Protein AF-A0A7S4VAM1-F1 (afdb_monomer)

Sequence (133 aa):
LTSRIQHLLDCTEEEDKILAVTFTKKAAMEMQHRLERSLSLQEEEVLGEGEYEEGEITQEEYGTKKSTSLNRVTLGTFHSICAKILRWHGPHLSTLPSLSSSDTIMDGNFVIMDQSDQLKLIKEILTSLGIDL

Mean predicted aligned error: 10.66 Å

Foldseek 3Di:
DLVVVVVVLVVDPDAQPAEAEDADQVVLVVSLVVNQVVVVVVVDVVVPDDDDDDDDDDPPPPPDPDDPSSRRHHTDYPVVVVLVVQLVCQCVVCVDPVNVVDPDRRNSPDDDDDPVRVVVVVCVVCVVVVNDD

Structure (mmCIF, N/CA/C/O backbone):
data_AF-A0A7S4VAM1-F1
#
_entry.id   AF-A0A7S4VAM1-F1
#
loop_
_atom_site.group_PDB
_atom_site.id
_atom_site.type_symbol
_atom_site.label_atom_id
_atom_site.label_alt_id
_atom_site.label_comp_id
_atom_site.label_asym_id
_atom_site.label_entity_id
_atom_site.label_seq_id
_atom_site.pdbx_PDB_ins_code
_atom_site.Cartn_x
_atom_site.Cartn_y
_atom_site.Cartn_z
_atom_site.occupancy
_atom_site.B_iso_or_equiv
_atom_site.auth_seq_id
_atom_site.auth_comp_id
_atom_site.auth_asym_id
_atom_site.auth_atom_id
_atom_site.pdbx_PDB_model_num
ATOM 1 N N . LEU A 1 1 ? 18.166 1.195 -7.229 1.00 82.75 1 LEU A N 1
ATOM 2 C CA . LEU A 1 1 ? 16.903 0.435 -7.398 1.00 82.75 1 LEU A CA 1
ATOM 3 C C . LEU A 1 1 ? 16.102 0.946 -8.593 1.00 82.75 1 LEU A C 1
ATOM 5 O O . LEU A 1 1 ? 15.781 0.141 -9.453 1.00 82.75 1 LEU A O 1
ATOM 9 N N . THR A 1 2 ? 15.852 2.254 -8.702 1.00 91.06 2 THR A N 1
ATOM 10 C CA . THR A 1 2 ? 15.117 2.869 -9.828 1.00 91.06 2 THR A CA 1
ATOM 11 C C . THR A 1 2 ? 15.719 2.555 -11.203 1.00 91.06 2 THR A C 1
ATOM 13 O O . THR A 1 2 ? 14.988 2.122 -12.081 1.00 91.06 2 THR A O 1
ATOM 16 N N . SER A 1 3 ? 17.047 2.601 -11.364 1.00 88.81 3 SER A N 1
ATOM 17 C CA . SER A 1 3 ? 17.714 2.224 -12.628 1.00 88.81 3 SER A CA 1
ATOM 18 C C . SER A 1 3 ? 17.465 0.768 -13.049 1.00 88.81 3 SER A C 1
ATOM 20 O O . SER A 1 3 ? 17.410 0.464 -14.232 1.00 88.81 3 SER A O 1
ATOM 22 N N . ARG A 1 4 ? 17.277 -0.149 -12.087 1.00 91.50 4 ARG A N 1
ATOM 23 C CA . ARG A 1 4 ? 16.926 -1.546 -12.390 1.00 91.50 4 ARG A CA 1
ATOM 24 C C . ARG A 1 4 ? 15.471 -1.669 -12.831 1.00 91.50 4 ARG A C 1
ATOM 26 O O . ARG A 1 4 ? 15.186 -2.470 -13.705 1.00 91.50 4 ARG A O 1
ATOM 33 N N . ILE A 1 5 ? 14.567 -0.908 -12.216 1.00 91.25 5 ILE A N 1
ATOM 34 C CA . ILE A 1 5 ? 13.157 -0.870 -12.622 1.00 91.25 5 ILE A CA 1
ATOM 35 C C . ILE A 1 5 ? 13.051 -0.343 -14.057 1.00 91.25 5 ILE A C 1
ATOM 37 O O . ILE A 1 5 ? 12.369 -0.964 -14.858 1.00 91.25 5 ILE A O 1
ATOM 41 N N . GLN A 1 6 ? 13.787 0.719 -14.393 1.00 88.88 6 GLN A N 1
ATOM 42 C CA . GLN A 1 6 ? 13.877 1.229 -15.763 1.00 88.88 6 GLN A CA 1
ATOM 43 C C . GLN A 1 6 ? 14.399 0.164 -16.733 1.00 88.88 6 GLN A C 1
ATOM 45 O O . GLN A 1 6 ? 13.716 -0.165 -17.689 1.00 88.88 6 GLN A O 1
ATOM 50 N N . HIS A 1 7 ? 15.531 -0.475 -16.424 1.00 89.00 7 HIS A N 1
ATOM 51 C CA . HIS A 1 7 ? 16.060 -1.545 -17.274 1.00 89.00 7 HIS A CA 1
ATOM 52 C C . HIS A 1 7 ? 15.057 -2.692 -17.494 1.00 89.00 7 HIS A C 1
ATOM 54 O O . HIS A 1 7 ? 14.968 -3.243 -18.586 1.00 89.00 7 HIS A O 1
ATOM 60 N N . LEU A 1 8 ? 14.283 -3.055 -16.465 1.00 89.06 8 LEU A N 1
ATOM 61 C CA . LEU A 1 8 ? 13.226 -4.056 -16.599 1.00 89.06 8 LEU A CA 1
ATOM 62 C C . LEU A 1 8 ? 12.080 -3.568 -17.492 1.00 89.06 8 LEU A C 1
ATOM 64 O O . LEU A 1 8 ? 11.576 -4.375 -18.264 1.00 89.06 8 LEU A O 1
ATOM 68 N N . LEU A 1 9 ? 11.691 -2.291 -17.411 1.00 86.44 9 LEU A N 1
ATOM 69 C CA . LEU A 1 9 ? 10.681 -1.684 -18.287 1.00 86.44 9 LEU A CA 1
ATOM 70 C C . LEU A 1 9 ? 11.108 -1.664 -19.756 1.00 86.44 9 LEU A C 1
ATOM 72 O O . LEU A 1 9 ? 10.246 -1.843 -20.612 1.00 86.44 9 LEU A O 1
ATOM 76 N N . ASP A 1 10 ? 12.404 -1.501 -20.024 1.00 85.44 10 ASP A N 1
ATOM 77 C CA . ASP A 1 10 ? 12.975 -1.555 -21.376 1.00 85.44 10 ASP A CA 1
ATOM 78 C C . ASP A 1 10 ? 13.011 -2.993 -21.928 1.00 85.44 10 ASP A C 1
ATOM 80 O O . ASP A 1 10 ? 12.943 -3.213 -23.133 1.00 85.44 10 ASP A O 1
ATOM 84 N N . CYS A 1 11 ? 13.132 -3.990 -21.045 1.00 85.00 11 CYS A N 1
ATOM 85 C CA . CYS A 1 11 ? 13.257 -5.404 -21.419 1.00 85.00 11 CYS A CA 1
ATOM 86 C C . CYS A 1 11 ? 11.917 -6.146 -21.532 1.00 85.00 11 CYS A C 1
ATOM 88 O O . CYS A 1 11 ? 11.888 -7.291 -21.981 1.00 85.00 11 CYS A O 1
ATOM 90 N N . THR A 1 12 ? 10.819 -5.549 -21.074 1.00 80.62 12 THR A N 1
ATOM 91 C CA . THR A 1 12 ? 9.479 -6.144 -21.108 1.00 80.62 12 THR A CA 1
ATOM 92 C C . THR A 1 12 ? 8.539 -5.196 -21.824 1.00 80.62 12 THR A C 1
ATOM 94 O O . THR A 1 12 ? 8.625 -3.994 -21.619 1.00 80.62 12 THR A O 1
ATOM 97 N N . GLU A 1 13 ? 7.594 -5.710 -22.602 1.00 74.44 13 GLU A N 1
ATOM 98 C CA . GLU A 1 13 ? 6.483 -4.910 -23.147 1.00 74.44 13 GLU A CA 1
ATOM 99 C C . GLU A 1 13 ? 5.210 -5.069 -22.306 1.00 74.44 13 GLU A C 1
ATOM 101 O O . GLU A 1 13 ? 4.311 -4.237 -22.351 1.00 74.44 13 GLU A O 1
ATOM 106 N N . GLU A 1 14 ? 5.159 -6.099 -21.459 1.00 74.88 14 GLU A N 1
ATOM 107 C CA . GLU A 1 14 ? 3.988 -6.385 -20.637 1.00 74.88 14 GLU A CA 1
ATOM 108 C C . GLU A 1 14 ? 3.780 -5.324 -19.549 1.00 74.88 14 GLU A C 1
ATOM 110 O O . GLU A 1 14 ? 4.731 -4.881 -18.892 1.00 74.88 14 GLU A O 1
ATOM 115 N N . GLU A 1 15 ? 2.528 -4.909 -19.376 1.00 68.62 15 GLU A N 1
ATOM 116 C CA . GLU A 1 15 ? 2.090 -3.997 -18.321 1.00 68.62 15 GLU A CA 1
ATOM 117 C C . GLU A 1 15 ? 1.974 -4.744 -16.973 1.00 68.62 15 GLU A C 1
ATOM 119 O O . GLU A 1 15 ? 1.851 -5.968 -16.928 1.00 68.62 15 GLU A O 1
ATOM 124 N N . ASP A 1 16 ? 2.062 -4.020 -15.853 1.00 67.81 16 ASP A N 1
ATOM 125 C CA . ASP A 1 16 ? 1.785 -4.507 -14.487 1.00 67.81 16 ASP A CA 1
ATOM 126 C C . ASP A 1 16 ? 2.647 -5.655 -13.913 1.00 67.81 16 ASP A C 1
ATOM 128 O O . ASP A 1 16 ? 2.386 -6.134 -12.806 1.00 67.81 16 ASP A O 1
ATOM 132 N N . LYS A 1 17 ? 3.735 -6.072 -14.571 1.00 80.12 17 LYS A N 1
ATOM 133 C CA . LYS A 1 17 ? 4.632 -7.128 -14.045 1.00 80.12 17 LYS A CA 1
ATOM 134 C C . LYS A 1 17 ? 5.613 -6.677 -12.962 1.00 80.12 17 LYS A C 1
ATOM 136 O O . LYS A 1 17 ? 6.295 -7.515 -12.366 1.00 80.12 17 LYS A O 1
ATOM 141 N N . ILE A 1 18 ? 5.711 -5.376 -12.694 1.00 90.12 18 ILE A N 1
ATOM 142 C CA . ILE A 1 18 ? 6.671 -4.832 -11.729 1.00 90.12 18 ILE A CA 1
ATOM 143 C C . ILE A 1 18 ? 5.926 -4.294 -10.508 1.00 90.12 18 ILE A C 1
ATOM 145 O O . ILE A 1 18 ? 5.288 -3.243 -10.559 1.00 90.12 18 ILE A O 1
ATOM 149 N N . LEU A 1 19 ? 6.068 -5.003 -9.385 1.00 92.25 19 LEU A N 1
ATOM 150 C CA . LEU A 1 19 ? 5.641 -4.546 -8.066 1.00 92.25 19 LEU A CA 1
ATOM 151 C C . LEU A 1 19 ? 6.855 -4.063 -7.268 1.00 92.25 19 LEU A C 1
ATOM 153 O O . LEU A 1 19 ? 7.732 -4.846 -6.903 1.00 92.25 19 LEU A O 1
ATOM 157 N N . ALA A 1 20 ? 6.884 -2.772 -6.960 1.00 93.19 20 ALA A N 1
ATOM 158 C CA . ALA A 1 20 ? 7.891 -2.154 -6.112 1.00 93.19 20 ALA A CA 1
ATOM 159 C C . ALA A 1 20 ? 7.261 -1.732 -4.776 1.00 93.19 20 ALA A C 1
ATOM 161 O O . ALA A 1 20 ? 6.337 -0.919 -4.724 1.00 93.19 20 ALA A O 1
ATOM 162 N N . VAL A 1 21 ? 7.770 -2.289 -3.674 1.00 95.06 21 VAL A N 1
ATOM 163 C CA . VAL A 1 21 ? 7.235 -2.058 -2.325 1.00 95.06 21 VAL A CA 1
ATOM 164 C C . VAL A 1 21 ? 8.258 -1.327 -1.469 1.00 95.06 21 VAL A C 1
ATOM 166 O O . VAL A 1 21 ? 9.432 -1.690 -1.436 1.00 95.06 21 VAL A O 1
ATOM 169 N N . THR A 1 22 ? 7.801 -0.311 -0.742 1.00 95.56 22 THR A N 1
ATOM 170 C CA . THR A 1 22 ? 8.615 0.447 0.214 1.00 95.56 22 THR A CA 1
ATOM 171 C C . THR A 1 22 ? 7.977 0.471 1.606 1.00 95.56 22 THR A C 1
ATOM 173 O O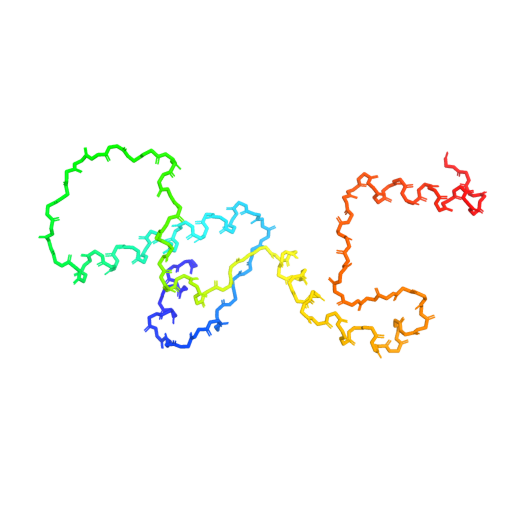 . THR A 1 22 ? 6.792 0.178 1.786 1.00 95.56 22 THR A O 1
ATOM 176 N N . PHE A 1 23 ? 8.763 0.836 2.620 1.00 94.81 23 PHE A N 1
ATOM 177 C CA . PHE A 1 23 ? 8.276 0.941 4.000 1.00 94.81 23 PHE A CA 1
ATOM 178 C C . PHE A 1 23 ? 7.642 2.297 4.329 1.00 94.81 23 PHE A C 1
ATOM 180 O O . PHE A 1 23 ? 6.879 2.395 5.285 1.00 94.81 23 PHE A O 1
ATOM 187 N N . THR A 1 24 ? 7.930 3.353 3.560 1.00 94.00 24 THR A N 1
ATOM 188 C CA . THR A 1 24 ? 7.455 4.711 3.865 1.00 94.00 24 THR A CA 1
ATOM 189 C C . THR A 1 24 ? 6.885 5.394 2.632 1.00 94.00 24 THR A C 1
ATOM 191 O O . THR A 1 24 ? 7.371 5.205 1.518 1.00 94.00 24 THR A O 1
ATOM 194 N N . LYS A 1 25 ? 5.882 6.258 2.837 1.00 92.06 25 LYS A N 1
ATOM 195 C CA . LYS A 1 25 ? 5.315 7.079 1.756 1.00 92.06 25 LYS A CA 1
ATOM 196 C C . LYS A 1 25 ? 6.383 7.958 1.101 1.00 92.06 25 LYS A C 1
ATOM 198 O O . LYS A 1 25 ? 6.394 8.090 -0.113 1.00 92.06 25 LYS A O 1
ATOM 203 N N . LYS A 1 26 ? 7.314 8.511 1.889 1.00 93.62 26 LYS A N 1
ATOM 204 C CA . LYS A 1 26 ? 8.405 9.355 1.380 1.00 93.62 26 LYS A CA 1
ATOM 205 C C . LYS A 1 26 ? 9.329 8.593 0.427 1.00 93.62 26 LYS A C 1
ATOM 207 O O . LYS A 1 26 ? 9.669 9.130 -0.617 1.00 93.62 26 LYS A O 1
ATOM 212 N N . ALA A 1 27 ? 9.694 7.354 0.762 1.00 93.12 27 ALA A N 1
ATOM 213 C CA . ALA A 1 27 ? 10.507 6.518 -0.118 1.00 93.12 27 ALA A CA 1
ATOM 214 C C . ALA A 1 27 ? 9.752 6.135 -1.399 1.00 93.12 27 ALA A C 1
ATOM 216 O O . ALA A 1 27 ? 10.330 6.189 -2.476 1.00 93.12 27 ALA A O 1
ATOM 217 N N . ALA A 1 28 ? 8.457 5.809 -1.301 1.00 92.31 28 ALA A N 1
ATOM 218 C CA . ALA A 1 28 ? 7.631 5.572 -2.486 1.00 92.31 28 ALA A CA 1
ATOM 219 C C . ALA A 1 28 ? 7.590 6.805 -3.408 1.00 92.31 28 ALA A C 1
ATOM 221 O O . ALA A 1 28 ? 7.821 6.667 -4.603 1.00 92.31 28 ALA A O 1
ATOM 222 N N . MET A 1 29 ? 7.356 8.000 -2.853 1.00 89.75 29 MET A N 1
ATOM 223 C CA . MET A 1 29 ? 7.304 9.250 -3.624 1.00 89.75 29 MET A CA 1
ATOM 224 C C . MET A 1 29 ? 8.656 9.609 -4.254 1.00 89.75 29 MET A C 1
ATOM 226 O O . MET A 1 29 ? 8.704 9.968 -5.424 1.00 89.75 29 MET A O 1
ATOM 230 N N . GLU A 1 30 ? 9.763 9.481 -3.514 1.00 94.25 30 GLU A N 1
ATOM 231 C CA . GLU A 1 30 ? 11.111 9.728 -4.051 1.00 94.25 30 GLU A CA 1
ATOM 232 C C . GLU A 1 30 ? 11.460 8.753 -5.180 1.00 94.25 30 GLU A C 1
ATOM 234 O O . GLU A 1 30 ? 11.957 9.175 -6.227 1.00 94.25 30 GLU A O 1
ATOM 239 N N . MET A 1 31 ? 11.147 7.466 -5.011 1.00 93.44 31 MET A N 1
ATOM 240 C CA . MET A 1 31 ? 11.377 6.463 -6.046 1.00 93.44 31 MET A CA 1
ATOM 241 C C . MET A 1 31 ? 10.516 6.710 -7.281 1.00 93.44 31 MET A C 1
ATOM 243 O O . MET A 1 31 ? 11.016 6.527 -8.390 1.00 93.44 31 MET A O 1
ATOM 247 N N . GLN A 1 32 ? 9.260 7.128 -7.095 1.00 90.94 32 GLN A N 1
ATOM 248 C CA . GLN A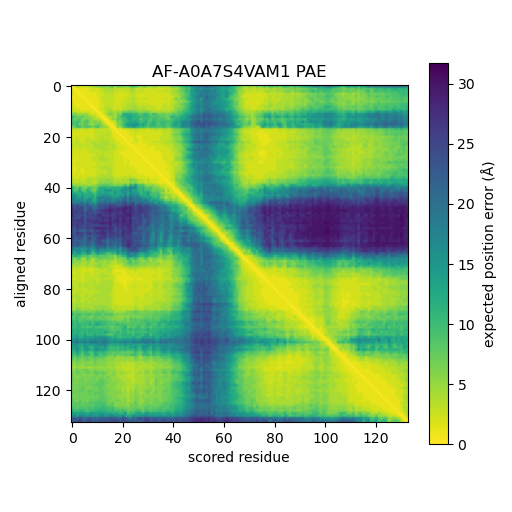 1 32 ? 8.372 7.501 -8.190 1.00 90.94 32 GLN A CA 1
ATOM 249 C C . GLN A 1 32 ? 8.995 8.650 -8.971 1.00 90.94 32 GLN A C 1
ATOM 251 O O . GLN A 1 32 ? 9.326 8.456 -10.132 1.00 90.94 32 GLN A O 1
ATOM 256 N N . HIS A 1 33 ? 9.270 9.776 -8.308 1.00 90.19 33 HIS A N 1
ATOM 257 C CA . HIS A 1 33 ? 9.840 10.976 -8.924 1.00 90.19 33 HIS A CA 1
ATOM 258 C C . HIS A 1 33 ? 11.124 10.682 -9.715 1.00 90.19 33 HIS A C 1
ATOM 260 O O . HIS A 1 33 ? 11.320 11.177 -10.824 1.00 90.19 33 HIS A O 1
ATOM 266 N N . ARG A 1 34 ? 11.994 9.817 -9.180 1.00 91.44 34 ARG A N 1
ATOM 267 C CA . ARG A 1 34 ? 13.217 9.388 -9.874 1.00 91.44 34 ARG A CA 1
ATOM 268 C C . ARG A 1 34 ? 12.955 8.544 -11.114 1.00 91.44 34 ARG A C 1
ATOM 270 O O . ARG A 1 34 ? 13.753 8.621 -12.040 1.00 91.44 34 ARG A O 1
ATOM 277 N N . LEU A 1 35 ? 11.906 7.725 -11.127 1.00 90.06 35 LEU A N 1
ATOM 278 C CA . LEU A 1 35 ? 11.497 6.986 -12.321 1.00 90.06 35 LEU A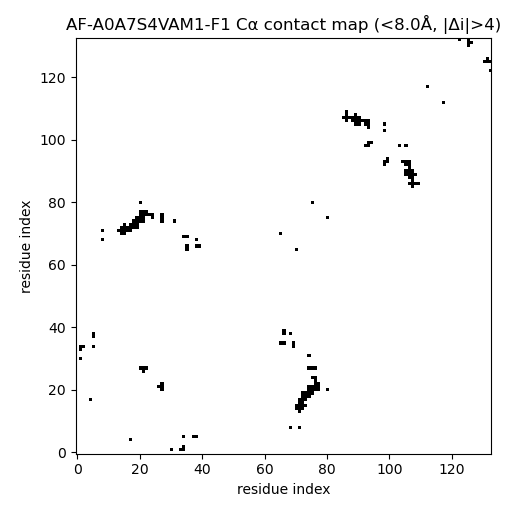 CA 1
ATOM 279 C C . LEU A 1 35 ? 10.878 7.921 -13.357 1.00 90.06 35 LEU A C 1
ATOM 281 O O . LEU A 1 35 ? 11.238 7.812 -14.522 1.00 90.06 35 LEU A O 1
ATOM 285 N N . GLU A 1 36 ? 10.024 8.864 -12.944 1.00 88.00 36 GLU A N 1
ATOM 286 C CA . GLU A 1 36 ? 9.393 9.806 -13.883 1.00 88.00 36 GLU A CA 1
ATOM 287 C C . GLU A 1 36 ? 10.449 10.644 -14.598 1.00 88.00 36 GLU A C 1
ATOM 289 O O . GLU A 1 36 ? 10.460 10.685 -15.823 1.00 88.00 36 GLU A O 1
ATOM 294 N N . ARG A 1 37 ? 11.413 11.195 -13.847 1.00 86.31 37 ARG A N 1
ATOM 295 C CA . ARG A 1 37 ? 12.527 11.959 -14.420 1.00 86.31 37 ARG A CA 1
ATOM 296 C C . ARG A 1 37 ? 13.399 11.132 -15.368 1.00 86.31 37 ARG A C 1
ATOM 298 O O . ARG A 1 37 ? 13.908 11.662 -16.343 1.00 86.31 37 ARG A O 1
ATOM 305 N N . SER A 1 38 ? 13.638 9.857 -15.064 1.00 85.94 38 SER A N 1
ATOM 306 C CA . SER A 1 38 ? 14.501 9.016 -15.906 1.00 85.94 38 SER A CA 1
ATOM 307 C C . SER A 1 38 ? 13.826 8.630 -17.224 1.00 85.94 38 SER A C 1
ATOM 309 O O . SER A 1 38 ? 14.500 8.485 -18.238 1.00 85.94 38 SER A O 1
ATOM 311 N N . LEU A 1 39 ? 12.500 8.472 -17.204 1.00 82.06 39 LEU A N 1
ATOM 312 C CA . LEU A 1 39 ? 11.693 8.122 -18.373 1.00 82.06 39 LEU A CA 1
ATOM 313 C C . LEU A 1 39 ? 11.378 9.349 -19.240 1.00 82.06 39 LEU A C 1
ATOM 315 O O . LEU A 1 39 ? 11.374 9.235 -20.460 1.00 82.06 39 LEU A O 1
ATOM 319 N N . SER A 1 40 ? 11.187 10.531 -18.643 1.00 78.25 40 SER A N 1
ATOM 320 C CA . SER A 1 40 ? 10.968 11.771 -19.403 1.00 78.25 40 SER A CA 1
ATOM 321 C C . SER A 1 40 ? 12.181 12.156 -20.256 1.00 78.25 40 SER A C 1
ATOM 323 O O . SER A 1 40 ? 12.017 12.594 -21.387 1.00 78.25 40 SER A O 1
ATOM 325 N N . LEU A 1 41 ? 13.400 11.914 -19.756 1.00 71.50 41 LEU A N 1
ATOM 326 C CA . LEU A 1 41 ? 14.638 12.148 -20.513 1.00 71.50 41 LEU A CA 1
ATOM 327 C C . LEU A 1 41 ? 14.759 11.241 -21.752 1.00 71.50 41 LEU A C 1
ATOM 329 O O . LEU A 1 41 ? 15.371 11.635 -22.737 1.00 71.50 41 LEU A O 1
ATOM 333 N N . GLN A 1 42 ? 14.163 10.043 -21.726 1.00 61.84 42 GLN A N 1
ATOM 334 C CA . GLN A 1 42 ? 14.127 9.154 -22.894 1.00 61.84 42 GLN A CA 1
ATOM 335 C C . GLN A 1 42 ? 13.094 9.613 -23.934 1.00 61.84 42 GLN A C 1
ATOM 337 O O . GLN A 1 42 ? 13.314 9.437 -25.128 1.00 61.84 42 GLN A O 1
ATOM 342 N N . GLU A 1 43 ? 11.977 10.211 -23.505 1.00 61.19 43 GLU A N 1
ATOM 343 C CA . GLU A 1 43 ? 10.984 10.792 -24.422 1.00 61.19 43 GLU A CA 1
ATOM 344 C C . GLU A 1 43 ? 11.547 12.033 -25.150 1.00 61.19 43 GLU A C 1
ATOM 346 O O . GLU A 1 43 ? 11.261 12.222 -26.333 1.00 61.19 43 GLU A O 1
ATOM 351 N N . GLU A 1 44 ? 12.407 12.820 -24.489 1.00 57.81 44 GLU A N 1
ATOM 352 C CA . GLU A 1 44 ? 13.120 13.969 -25.079 1.00 57.81 44 GLU A CA 1
ATOM 353 C C . GLU A 1 44 ? 14.192 13.566 -26.111 1.00 57.81 44 GLU A C 1
ATOM 355 O O . GLU A 1 44 ? 14.347 14.255 -27.113 1.00 57.81 44 GLU A O 1
ATOM 360 N N . GLU A 1 45 ? 14.891 12.434 -25.949 1.00 55.84 45 GLU A N 1
ATOM 361 C CA . GLU A 1 45 ? 15.841 11.937 -26.969 1.00 55.84 45 GLU A CA 1
ATOM 362 C C . GLU A 1 45 ? 15.145 11.419 -28.247 1.00 55.84 45 GLU A C 1
ATOM 364 O O . GLU A 1 45 ? 15.749 11.392 -29.321 1.00 55.84 45 GLU A O 1
ATOM 369 N N . VAL A 1 46 ? 13.873 11.011 -28.157 1.00 54.88 46 VAL A N 1
ATOM 370 C CA . VAL A 1 46 ? 13.088 10.471 -29.288 1.00 54.88 46 VAL A CA 1
ATOM 371 C C . VAL A 1 46 ? 12.372 11.580 -30.077 1.00 54.88 46 VAL A C 1
ATOM 373 O O . VAL A 1 46 ? 12.133 11.433 -31.278 1.00 54.88 46 VAL A O 1
ATOM 376 N N . LEU A 1 47 ? 12.067 12.713 -29.439 1.00 50.22 47 LEU A N 1
ATOM 377 C CA . LEU A 1 47 ? 11.557 13.933 -30.071 1.00 50.22 47 LEU A CA 1
ATOM 378 C C . LEU A 1 47 ? 12.726 14.902 -30.284 1.00 50.22 47 LEU A C 1
ATOM 380 O O . LEU A 1 47 ? 13.009 15.731 -29.43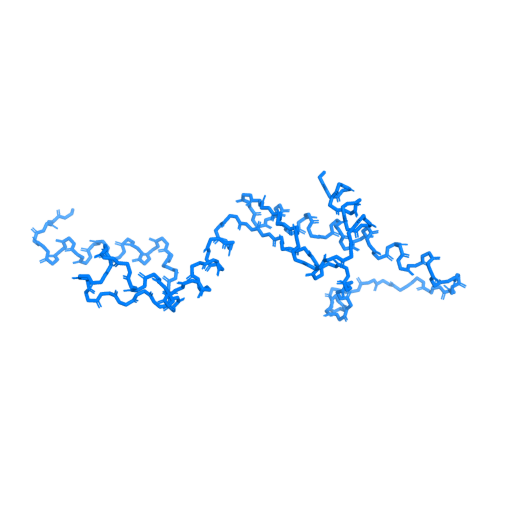0 1.00 50.22 47 LEU A O 1
ATOM 384 N N . GLY A 1 48 ? 13.419 14.762 -31.419 1.00 43.72 48 GLY A N 1
ATOM 385 C CA . GLY A 1 48 ? 14.617 15.543 -31.750 1.00 43.72 48 GLY A CA 1
ATOM 386 C C . GLY A 1 48 ? 14.514 17.047 -31.457 1.00 43.72 48 GLY A C 1
ATOM 387 O O . GLY A 1 48 ? 13.447 17.638 -31.605 1.00 43.72 48 GLY A O 1
ATOM 388 N N . GLU A 1 49 ? 15.660 17.614 -31.062 1.00 39.66 49 GLU A N 1
ATOM 389 C CA . GLU A 1 49 ? 15.947 19.008 -30.682 1.00 39.66 49 GLU A CA 1
ATOM 390 C C . GLU A 1 49 ? 14.894 20.038 -31.145 1.00 39.66 49 GLU A C 1
ATOM 392 O O . GLU A 1 49 ? 15.000 20.640 -32.212 1.00 39.66 49 GLU A O 1
ATOM 397 N N . GLY A 1 50 ? 13.866 20.250 -30.321 1.00 40.88 50 GLY A N 1
ATOM 398 C CA . GLY A 1 50 ? 13.020 21.438 -30.372 1.00 40.88 50 GLY A CA 1
ATOM 399 C C . GLY A 1 50 ? 13.500 22.426 -29.316 1.00 40.88 50 GLY A C 1
ATOM 400 O O . GLY A 1 50 ? 13.713 22.036 -28.173 1.00 40.88 50 GLY A O 1
ATOM 401 N N . GLU A 1 51 ? 13.709 23.685 -29.694 1.00 34.25 51 GLU A N 1
ATOM 402 C CA . GLU A 1 51 ? 14.133 24.753 -28.783 1.00 34.25 51 GLU A CA 1
ATOM 403 C C . GLU A 1 51 ? 13.123 24.931 -27.632 1.00 34.25 51 GLU A C 1
ATOM 405 O O . GLU A 1 51 ? 11.937 25.165 -27.868 1.00 34.25 51 GLU A O 1
ATOM 410 N N . TYR A 1 52 ? 13.597 24.842 -26.386 1.00 39.41 52 TYR A N 1
ATOM 411 C CA . TYR A 1 52 ? 12.816 25.161 -25.189 1.00 39.41 52 TYR A CA 1
ATOM 412 C C . TYR A 1 52 ? 13.297 26.500 -24.622 1.00 39.41 52 TYR A C 1
ATOM 414 O O . TYR A 1 52 ? 14.481 26.664 -24.327 1.00 39.41 52 TYR A O 1
ATOM 422 N N . GLU A 1 53 ? 12.382 27.454 -24.453 1.00 34.94 53 GLU A N 1
ATOM 423 C CA . GLU A 1 53 ? 12.641 28.670 -23.680 1.00 34.94 53 GLU A CA 1
ATOM 424 C C . GLU A 1 53 ? 12.665 28.333 -22.176 1.00 34.94 53 GLU A C 1
ATOM 426 O O . GLU A 1 53 ? 11.800 27.606 -21.683 1.00 34.94 53 GLU A O 1
ATOM 431 N N . GLU A 1 54 ? 13.657 28.853 -21.441 1.00 34.34 54 GLU A N 1
ATOM 432 C CA . GLU A 1 54 ? 13.782 28.710 -19.981 1.00 34.34 54 GLU A CA 1
ATOM 433 C C . GLU A 1 54 ? 12.616 29.413 -19.257 1.00 34.34 54 GLU A C 1
ATOM 435 O O . GLU A 1 54 ? 12.705 30.574 -18.858 1.00 34.34 54 GLU A O 1
ATOM 440 N N . GLY A 1 55 ? 11.502 28.703 -19.087 1.00 37.12 55 GLY A N 1
ATOM 441 C CA . GLY A 1 55 ? 10.397 29.086 -18.212 1.00 37.12 55 GLY A CA 1
ATOM 442 C C . GLY A 1 55 ? 10.516 28.413 -16.845 1.00 37.12 55 GLY A C 1
ATOM 443 O O . GLY A 1 55 ? 10.667 27.196 -16.747 1.00 37.12 55 GLY A O 1
ATOM 444 N N . GLU A 1 56 ? 10.444 29.200 -15.774 1.00 32.97 56 GLU A N 1
ATOM 445 C CA . GLU A 1 56 ? 10.451 28.719 -14.391 1.00 32.97 56 GLU A CA 1
ATOM 446 C C . GLU A 1 56 ? 9.206 27.852 -14.113 1.00 32.97 56 GLU A C 1
ATOM 448 O O . GLU A 1 56 ? 8.065 28.308 -14.208 1.00 32.97 56 GLU A O 1
ATOM 453 N N . ILE A 1 57 ? 9.426 26.573 -13.794 1.00 43.34 57 ILE A N 1
ATOM 454 C CA . ILE A 1 57 ? 8.360 25.582 -13.606 1.00 43.34 57 ILE A CA 1
ATOM 455 C C . ILE A 1 57 ? 7.643 25.852 -12.276 1.00 43.34 57 ILE A C 1
ATOM 457 O O . ILE A 1 57 ? 8.215 25.667 -11.199 1.00 43.34 57 ILE A O 1
ATOM 461 N N . THR A 1 58 ? 6.372 26.251 -12.336 1.00 36.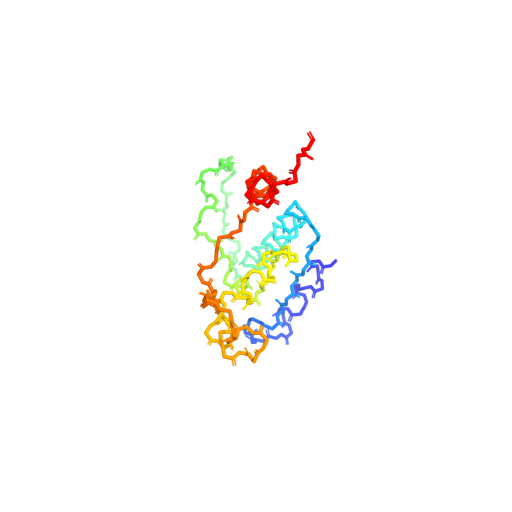44 58 THR A N 1
ATOM 462 C CA . THR A 1 58 ? 5.522 26.416 -11.147 1.00 36.44 58 THR A CA 1
ATOM 463 C C . THR A 1 58 ? 4.814 25.104 -10.779 1.00 36.44 58 THR A C 1
ATOM 465 O O . THR A 1 58 ? 4.542 24.253 -11.625 1.00 36.44 58 THR A O 1
ATOM 468 N N . GLN A 1 59 ? 4.527 24.911 -9.486 1.00 49.28 59 GLN A N 1
ATOM 469 C CA . GLN A 1 59 ? 3.998 23.659 -8.912 1.00 49.28 59 GLN A CA 1
ATOM 470 C C . GLN A 1 59 ? 2.620 23.214 -9.445 1.00 49.28 59 GLN A C 1
ATOM 472 O O . GLN A 1 59 ? 2.213 22.085 -9.174 1.00 49.28 59 GLN A O 1
ATOM 477 N N . GLU A 1 60 ? 1.897 24.056 -10.185 1.00 39.25 60 GLU A N 1
ATOM 478 C CA . GLU A 1 60 ? 0.510 23.792 -10.593 1.00 39.25 60 GLU A CA 1
ATOM 479 C C . GLU A 1 60 ? 0.380 23.045 -11.938 1.00 39.25 60 GLU A C 1
ATOM 481 O O . GLU A 1 60 ? -0.663 22.449 -12.200 1.00 39.25 60 GLU A O 1
ATOM 486 N N . GLU A 1 61 ? 1.442 22.956 -12.752 1.00 40.53 61 GLU A N 1
ATOM 487 C CA . GLU A 1 61 ? 1.423 22.255 -14.056 1.00 40.53 61 GLU A CA 1
ATOM 488 C C . GLU A 1 61 ? 1.890 20.784 -14.015 1.00 40.53 61 GLU A C 1
ATOM 490 O O . GLU A 1 61 ? 1.941 20.106 -15.041 1.00 40.53 61 GLU A O 1
ATOM 495 N N . TYR A 1 62 ? 2.157 20.221 -12.832 1.00 42.69 62 TYR A N 1
ATOM 496 C CA . TYR A 1 62 ? 2.635 18.834 -12.654 1.00 42.69 62 TYR A CA 1
ATOM 497 C C . TYR A 1 62 ? 1.573 17.742 -12.948 1.00 42.69 62 TYR A C 1
ATOM 499 O O . TYR A 1 62 ? 1.790 16.559 -12.691 1.00 42.69 62 TYR A O 1
ATOM 507 N N . GLY A 1 63 ? 0.388 18.121 -13.440 1.00 37.62 63 GLY A N 1
ATOM 508 C CA . GLY A 1 63 ? -0.812 17.281 -13.424 1.00 37.62 63 GLY A CA 1
ATOM 509 C C . GLY A 1 63 ? -1.092 16.400 -14.646 1.00 37.62 63 GLY A C 1
ATOM 510 O O . GLY A 1 63 ? -1.899 15.481 -14.513 1.00 37.62 63 GLY A O 1
ATOM 511 N N . THR A 1 64 ? -0.487 16.625 -15.822 1.00 42.78 64 THR A N 1
ATOM 512 C CA . THR A 1 64 ? -1.132 16.124 -17.067 1.00 42.78 64 THR A CA 1
ATOM 513 C C . THR A 1 64 ? -0.273 15.258 -17.996 1.00 42.78 64 THR A C 1
ATOM 515 O O . THR A 1 64 ? -0.802 14.714 -18.961 1.00 42.78 64 THR A O 1
ATOM 518 N N . LYS A 1 65 ? 1.012 15.008 -17.718 1.00 46.94 65 LYS A N 1
ATOM 519 C CA . LYS A 1 65 ? 1.804 14.039 -18.507 1.00 46.94 65 LYS A CA 1
ATOM 520 C C . LYS A 1 65 ? 2.505 13.024 -17.618 1.00 46.94 65 LYS A C 1
ATOM 522 O O . LYS A 1 65 ? 3.717 13.030 -17.451 1.00 46.94 65 LYS A O 1
ATOM 527 N N . LYS A 1 66 ? 1.720 12.114 -17.045 1.00 52.88 66 LYS A N 1
ATOM 528 C CA . LYS A 1 66 ? 2.279 10.885 -16.483 1.00 52.88 66 LYS A CA 1
ATOM 529 C C . LYS A 1 66 ? 2.783 10.036 -17.655 1.00 52.88 66 LYS A C 1
ATOM 531 O O . LYS A 1 66 ? 1.962 9.634 -18.479 1.00 52.88 66 LYS A O 1
ATOM 536 N N . SER A 1 67 ? 4.096 9.797 -17.746 1.00 63.00 67 SER A N 1
ATOM 537 C CA . SER A 1 67 ? 4.674 8.934 -18.790 1.00 63.00 67 SER A CA 1
ATOM 538 C C . SER A 1 67 ? 3.916 7.605 -18.827 1.00 63.00 67 SER A C 1
ATOM 540 O O . SER A 1 67 ? 3.687 6.979 -17.783 1.00 63.00 67 SER A O 1
ATOM 542 N N . THR A 1 68 ? 3.490 7.186 -20.019 1.00 67.69 68 THR A N 1
ATOM 543 C CA . THR A 1 68 ? 2.734 5.940 -20.239 1.00 67.69 68 THR A CA 1
ATOM 544 C C . THR A 1 68 ? 3.474 4.737 -19.654 1.00 67.69 68 THR A C 1
ATOM 546 O O . THR A 1 68 ? 2.856 3.852 -19.060 1.00 67.69 68 THR A O 1
ATOM 549 N N . SER A 1 69 ? 4.806 4.768 -19.693 1.00 73.75 69 SER A N 1
ATOM 550 C CA . SER A 1 69 ? 5.692 3.748 -19.135 1.00 73.75 69 SER A CA 1
ATOM 551 C C . SER A 1 69 ? 5.591 3.598 -17.611 1.00 73.75 69 SER A C 1
ATOM 553 O O . SER A 1 69 ? 5.760 2.493 -17.097 1.00 73.75 69 SER A O 1
ATOM 555 N N . LEU A 1 70 ? 5.250 4.655 -16.862 1.00 77.62 70 LEU A N 1
ATOM 556 C CA . LEU A 1 70 ? 5.073 4.571 -15.402 1.00 77.62 70 LEU A CA 1
ATOM 557 C C . LEU A 1 70 ? 3.803 3.834 -14.991 1.00 77.62 70 LEU A C 1
ATOM 559 O O . LEU A 1 70 ? 3.742 3.308 -13.881 1.00 77.62 70 LEU A O 1
ATOM 563 N N . ASN A 1 71 ? 2.784 3.784 -15.854 1.00 80.69 71 ASN A N 1
ATOM 564 C CA . ASN A 1 71 ? 1.570 3.020 -15.558 1.00 80.69 71 ASN A CA 1
ATOM 565 C C . ASN A 1 71 ? 1.840 1.514 -15.488 1.00 80.69 71 ASN A C 1
ATOM 567 O O . ASN A 1 71 ? 1.062 0.794 -14.880 1.00 80.69 71 ASN A O 1
ATOM 571 N N . ARG A 1 72 ? 2.979 1.061 -16.020 1.00 84.81 72 ARG A N 1
ATOM 572 C CA . ARG A 1 72 ? 3.400 -0.342 -16.049 1.00 84.81 72 ARG A CA 1
ATOM 573 C C . ARG A 1 72 ? 4.071 -0.798 -14.744 1.00 84.81 72 ARG A C 1
ATOM 575 O O . ARG A 1 72 ? 4.440 -1.966 -14.617 1.00 84.81 72 ARG A O 1
ATOM 582 N N . VAL A 1 73 ? 4.246 0.106 -13.772 1.00 88.81 73 VAL A N 1
ATOM 583 C CA . VAL A 1 73 ? 4.837 -0.186 -12.457 1.00 88.81 73 VAL A CA 1
ATOM 584 C C . VAL A 1 73 ? 3.825 0.085 -11.352 1.00 88.81 73 VAL A C 1
ATOM 586 O O . VAL A 1 73 ? 3.410 1.221 -11.123 1.00 88.81 73 VAL A O 1
ATOM 589 N N . THR A 1 74 ? 3.510 -0.943 -10.565 1.00 90.38 74 THR A N 1
ATOM 590 C CA . THR A 1 74 ? 2.828 -0.742 -9.285 1.00 90.38 74 THR A CA 1
ATOM 591 C C . THR A 1 74 ? 3.874 -0.415 -8.220 1.00 90.38 74 THR A C 1
ATOM 593 O O . THR A 1 74 ? 4.603 -1.290 -7.758 1.00 90.38 74 THR A O 1
ATOM 596 N N . LEU A 1 75 ? 3.943 0.851 -7.809 1.00 91.50 75 LEU A N 1
ATOM 597 C CA . LEU A 1 75 ? 4.831 1.330 -6.747 1.00 91.50 75 LEU A CA 1
ATOM 598 C C . LEU A 1 75 ? 4.008 1.823 -5.555 1.00 91.50 75 LEU A C 1
ATOM 600 O O . LEU A 1 75 ? 3.081 2.616 -5.707 1.00 91.50 75 LEU A O 1
ATOM 604 N N . GLY A 1 76 ? 4.351 1.383 -4.349 1.00 94.00 76 GLY A N 1
ATOM 605 C CA . GLY A 1 76 ? 3.653 1.842 -3.155 1.00 94.00 76 GLY A CA 1
ATOM 606 C C . GLY A 1 76 ? 4.296 1.403 -1.854 1.00 94.00 76 GLY A C 1
ATOM 607 O O . GLY A 1 76 ? 5.344 0.759 -1.819 1.00 94.00 76 GLY A O 1
ATOM 608 N N . THR A 1 77 ? 3.651 1.763 -0.750 1.00 96.38 77 THR A N 1
ATOM 609 C CA . THR A 1 77 ? 4.009 1.216 0.562 1.00 96.38 77 THR A CA 1
ATOM 610 C C . THR A 1 77 ? 3.423 -0.175 0.761 1.00 96.38 77 THR A C 1
ATOM 612 O O . THR A 1 77 ? 2.386 -0.492 0.176 1.00 96.38 77 THR A O 1
ATOM 615 N N . PHE A 1 78 ? 4.020 -0.973 1.646 1.00 95.94 78 PHE A N 1
ATOM 616 C CA . PHE A 1 78 ? 3.474 -2.281 2.027 1.00 95.94 78 PHE A CA 1
ATOM 617 C C . PHE A 1 78 ? 1.976 -2.204 2.370 1.00 95.94 78 PHE A C 1
ATOM 619 O O . PHE A 1 78 ? 1.164 -2.889 1.759 1.00 95.94 78 PHE A O 1
ATOM 626 N N . HIS A 1 79 ? 1.591 -1.271 3.244 1.00 94.94 79 HIS A N 1
ATOM 627 C CA . HIS A 1 79 ? 0.197 -1.080 3.652 1.00 94.94 79 HIS A CA 1
ATOM 628 C C . HIS A 1 79 ? -0.742 -0.745 2.487 1.00 94.94 79 HIS A C 1
ATOM 630 O O . HIS A 1 79 ? -1.811 -1.338 2.379 1.00 94.94 79 HIS A O 1
ATOM 636 N N . SER A 1 80 ? -0.358 0.172 1.591 1.00 94.12 80 SER A N 1
ATOM 637 C CA . SER A 1 80 ? -1.183 0.507 0.419 1.00 94.12 80 SER A CA 1
ATOM 638 C C . SER A 1 80 ? -1.352 -0.674 -0.537 1.00 94.12 80 SER A C 1
ATOM 640 O O . SER A 1 80 ? -2.426 -0.840 -1.111 1.00 94.12 80 SER A O 1
ATOM 642 N N . ILE A 1 81 ? -0.319 -1.508 -0.684 1.00 94.44 81 ILE A N 1
ATOM 643 C CA . ILE A 1 81 ? -0.380 -2.707 -1.526 1.00 94.44 81 ILE A CA 1
ATOM 644 C C . ILE A 1 81 ? -1.277 -3.764 -0.881 1.00 94.44 81 ILE A C 1
ATOM 646 O O . ILE A 1 81 ? -2.186 -4.261 -1.539 1.00 94.44 81 ILE A O 1
ATOM 650 N N . CYS A 1 82 ? -1.106 -4.047 0.412 1.00 94.56 82 CYS A N 1
ATOM 651 C CA . CYS A 1 82 ? -1.984 -4.959 1.146 1.00 94.56 82 CYS A CA 1
ATOM 652 C C . CYS A 1 82 ? -3.444 -4.499 1.099 1.00 94.56 82 CYS A C 1
ATOM 654 O O . CYS A 1 82 ? -4.325 -5.302 0.810 1.00 94.56 82 CYS A O 1
ATOM 656 N N . ALA A 1 83 ? -3.711 -3.205 1.297 1.00 94.50 83 ALA A N 1
ATOM 657 C CA . ALA A 1 83 ? -5.061 -2.662 1.187 1.00 94.50 83 ALA A CA 1
ATOM 658 C C . ALA A 1 83 ? -5.642 -2.837 -0.227 1.00 94.50 83 ALA A C 1
ATOM 660 O O . ALA A 1 83 ? -6.807 -3.200 -0.358 1.00 94.50 83 ALA A O 1
ATOM 661 N N . LYS A 1 84 ? -4.843 -2.630 -1.286 1.00 92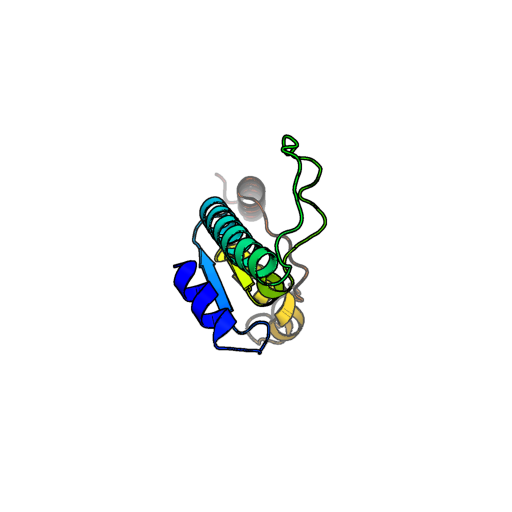.75 84 LYS A N 1
ATOM 662 C CA . LYS A 1 84 ? -5.267 -2.863 -2.680 1.00 92.75 84 LYS A CA 1
ATOM 663 C C . LYS A 1 84 ? -5.619 -4.334 -2.922 1.00 92.75 84 LYS A C 1
ATOM 665 O O . LYS A 1 84 ? -6.665 -4.612 -3.499 1.00 92.75 84 LYS A O 1
ATOM 670 N N . ILE A 1 85 ? -4.790 -5.261 -2.437 1.00 92.69 85 ILE A N 1
ATOM 671 C CA . ILE A 1 85 ? -5.033 -6.709 -2.536 1.00 92.69 85 ILE A CA 1
ATOM 672 C C . ILE A 1 85 ? -6.326 -7.086 -1.805 1.00 92.69 85 ILE A C 1
ATOM 674 O O . ILE A 1 85 ? -7.181 -7.749 -2.385 1.00 92.69 85 ILE A O 1
ATOM 678 N N . LEU A 1 86 ? -6.505 -6.632 -0.562 1.00 92.62 86 LEU A N 1
ATOM 679 C CA . LEU A 1 86 ? -7.702 -6.931 0.232 1.00 92.62 86 LEU A CA 1
ATOM 680 C C . LEU A 1 86 ? -8.977 -6.357 -0.396 1.00 92.62 86 LEU A C 1
ATOM 682 O O . LEU A 1 86 ? -10.014 -7.008 -0.362 1.00 92.62 86 LEU A O 1
ATOM 686 N N . ARG A 1 87 ? -8.903 -5.169 -1.005 1.00 92.75 87 ARG A N 1
ATOM 687 C CA . ARG A 1 87 ? -10.031 -4.577 -1.739 1.00 92.75 87 ARG A CA 1
ATOM 688 C C . ARG A 1 87 ? -10.398 -5.380 -2.980 1.00 92.75 87 ARG A C 1
ATOM 690 O O . ARG A 1 87 ? -11.576 -5.584 -3.233 1.00 92.75 87 ARG A O 1
ATOM 697 N N . TRP A 1 88 ? -9.407 -5.853 -3.734 1.00 92.19 88 TRP A N 1
ATOM 698 C CA . TRP A 1 88 ? -9.656 -6.671 -4.923 1.00 92.19 88 TRP A CA 1
ATOM 699 C C . TRP A 1 88 ? -10.240 -8.033 -4.538 1.00 92.19 88 TRP A C 1
ATOM 701 O O . TRP A 1 88 ? -11.258 -8.462 -5.074 1.00 92.19 88 TRP A O 1
ATOM 711 N N . HIS A 1 89 ? -9.626 -8.714 -3.576 1.00 90.75 89 HIS A N 1
ATOM 712 C CA . HIS A 1 89 ? -10.014 -10.075 -3.215 1.00 90.75 89 HIS A CA 1
ATOM 713 C C . HIS A 1 89 ? -11.135 -10.152 -2.176 1.00 90.75 89 HIS A C 1
ATOM 715 O O . HIS A 1 89 ? -11.545 -11.260 -1.840 1.00 90.75 89 HIS A O 1
ATOM 721 N N . GLY A 1 90 ? -11.660 -9.015 -1.717 1.00 88.94 90 GLY A N 1
ATOM 722 C CA . GLY A 1 90 ? -12.749 -8.910 -0.748 1.00 88.94 90 GLY A CA 1
ATOM 723 C C . GLY A 1 90 ? -13.883 -9.919 -0.961 1.00 88.94 90 GLY A C 1
ATOM 724 O O . GLY A 1 90 ? -14.111 -10.737 -0.075 1.00 88.94 90 GLY A O 1
ATOM 725 N N . PRO A 1 91 ? -14.514 -9.991 -2.148 1.00 85.38 91 PRO A N 1
ATOM 726 C CA . PRO A 1 91 ? -15.595 -10.947 -2.405 1.00 85.38 91 PRO A CA 1
ATOM 727 C C . PRO A 1 91 ? -15.224 -12.421 -2.187 1.00 85.38 91 PRO A C 1
ATOM 729 O O . PRO A 1 91 ? -16.093 -13.235 -1.901 1.00 85.38 91 PRO A O 1
ATOM 732 N N . HIS A 1 92 ? -13.945 -12.785 -2.312 1.00 87.25 92 HIS A N 1
ATOM 733 C CA . HIS A 1 92 ? -13.472 -14.135 -2.011 1.00 87.25 92 HIS A CA 1
ATOM 734 C C . HIS A 1 92 ? -13.170 -14.326 -0.518 1.00 87.25 92 HIS A C 1
ATOM 736 O O . HIS A 1 92 ? -13.324 -15.432 -0.003 1.00 87.25 92 HIS A O 1
ATOM 742 N N . LEU A 1 93 ? -12.772 -13.270 0.198 1.00 84.50 93 LEU A N 1
ATOM 743 C CA . LEU A 1 93 ? -12.479 -13.330 1.635 1.00 84.50 93 LEU A CA 1
ATOM 744 C C . LEU A 1 93 ? -13.728 -13.643 2.463 1.00 84.50 93 LEU A C 1
ATOM 746 O O . LEU A 1 93 ? -13.637 -14.410 3.421 1.00 84.50 93 LEU A O 1
ATOM 750 N N . SER A 1 94 ? -14.891 -13.118 2.068 1.00 77.31 94 SER A N 1
ATOM 751 C CA . SER A 1 94 ? -16.175 -13.406 2.723 1.00 77.31 94 SER A CA 1
ATOM 752 C C . SER A 1 94 ? -16.577 -14.886 2.662 1.00 77.31 94 SER A C 1
ATOM 754 O O . SER A 1 94 ? -17.335 -15.350 3.509 1.00 77.31 94 SER A O 1
ATOM 756 N N . THR A 1 95 ? -16.037 -15.649 1.705 1.00 83.94 95 THR A N 1
ATOM 757 C CA . THR A 1 95 ? -16.319 -17.087 1.545 1.00 83.94 95 THR A CA 1
ATOM 758 C C . THR A 1 95 ? -15.421 -17.994 2.389 1.00 83.94 95 THR A C 1
ATOM 760 O O . THR A 1 95 ? -15.643 -19.205 2.449 1.00 83.94 95 THR A O 1
ATOM 763 N N . LEU A 1 96 ? -14.393 -17.446 3.046 1.00 84.38 96 LEU A N 1
ATOM 764 C CA . LEU A 1 96 ? -13.458 -18.246 3.833 1.00 84.38 96 LEU A CA 1
ATOM 765 C C . LEU A 1 96 ? -14.150 -18.810 5.085 1.00 84.38 96 LEU A C 1
ATOM 767 O O . LEU A 1 96 ? -14.787 -18.043 5.807 1.00 84.38 96 LEU A O 1
ATOM 771 N N . PRO A 1 97 ? -13.971 -20.103 5.433 1.00 80.62 97 PRO A N 1
ATOM 772 C CA . PRO A 1 97 ? -14.628 -20.709 6.599 1.00 80.62 97 PRO A CA 1
ATOM 773 C C . PRO A 1 97 ? -14.355 -19.973 7.919 1.00 80.62 97 PRO A C 1
ATOM 775 O O . PRO A 1 97 ? -15.226 -19.887 8.783 1.00 80.62 97 PRO A O 1
ATOM 778 N N . SER A 1 98 ? -13.157 -19.395 8.053 1.00 80.88 98 SER A N 1
ATOM 779 C CA . SER A 1 98 ? -12.740 -18.604 9.216 1.00 80.88 98 SER A CA 1
ATOM 780 C C . SER A 1 98 ? -13.475 -17.270 9.360 1.00 80.88 98 SER A C 1
ATOM 782 O O . SER A 1 98 ? -13.480 -16.711 10.451 1.00 80.88 98 SER A O 1
ATOM 784 N N . LEU A 1 99 ? -14.055 -16.740 8.279 1.00 75.38 99 LEU A N 1
ATOM 785 C CA . LEU A 1 9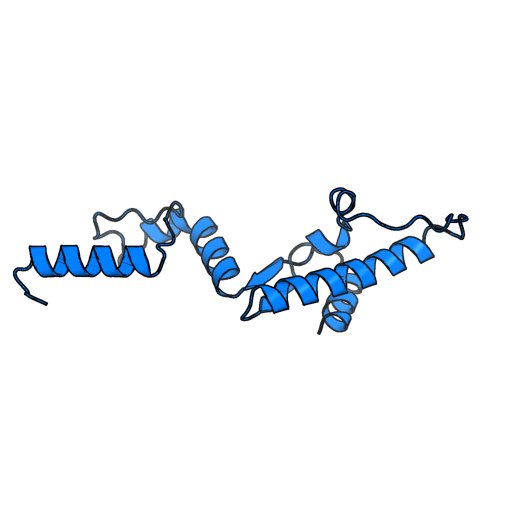9 ? -14.790 -15.470 8.270 1.00 75.38 99 LEU A CA 1
ATOM 786 C C . LEU A 1 99 ? -16.295 -15.662 8.062 1.00 75.38 99 LEU A C 1
ATOM 788 O O . LEU A 1 99 ? -17.071 -14.881 8.594 1.00 75.38 99 LEU A O 1
ATOM 792 N N . SER A 1 100 ? -16.716 -16.727 7.378 1.00 69.75 100 SER A N 1
ATOM 793 C CA . SER A 1 100 ? -18.125 -17.033 7.092 1.00 69.75 100 SER A CA 1
ATOM 794 C C . SER A 1 100 ? -18.981 -17.260 8.345 1.00 69.75 100 SER A C 1
ATOM 796 O O . SER A 1 100 ? -20.203 -17.246 8.247 1.00 69.75 100 SER A O 1
ATOM 798 N N . SER A 1 101 ? -18.355 -17.511 9.498 1.00 67.94 101 SER A N 1
ATOM 799 C CA . SER A 1 101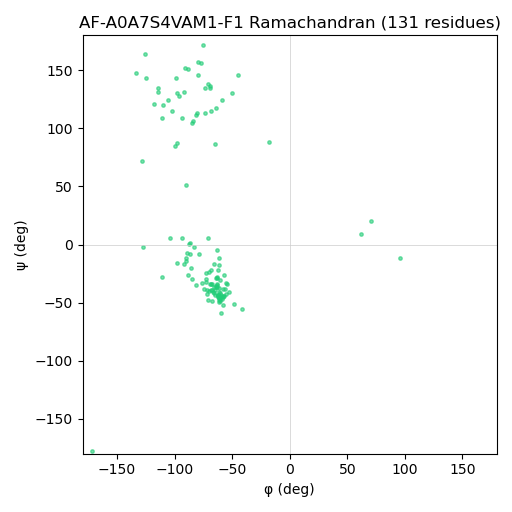 ? -19.043 -17.724 10.781 1.00 67.94 101 SER A CA 1
ATOM 800 C C . SER A 1 101 ? -19.268 -16.425 11.566 1.00 67.94 101 SER A C 1
ATOM 802 O O . SER A 1 101 ? -19.887 -16.455 12.626 1.00 67.94 101 SER A O 1
ATOM 804 N N . SER A 1 102 ? -18.712 -15.307 11.094 1.00 70.12 102 SER A N 1
ATOM 805 C CA . SER A 1 102 ? -18.835 -13.992 11.720 1.00 70.12 102 SER A CA 1
ATOM 806 C C . SER A 1 102 ? -19.921 -13.184 11.014 1.00 70.12 102 SER A C 1
ATOM 808 O O . SER A 1 102 ? -19.998 -13.204 9.789 1.00 70.12 102 SER A O 1
ATOM 810 N N . ASP A 1 103 ? -20.683 -12.383 11.764 1.00 74.44 103 ASP A N 1
ATOM 811 C CA . ASP A 1 103 ? -21.604 -11.377 11.202 1.00 74.44 103 ASP A CA 1
ATOM 812 C C . ASP A 1 103 ? -20.865 -10.276 10.405 1.00 74.44 103 ASP A C 1
ATOM 814 O O . ASP A 1 103 ? -21.474 -9.396 9.795 1.00 74.44 103 ASP A O 1
ATOM 818 N N . THR A 1 104 ? -19.527 -10.304 10.405 1.00 71.81 104 THR A N 1
ATOM 819 C CA . THR A 1 104 ? -18.678 -9.360 9.678 1.00 71.81 104 THR A CA 1
ATOM 820 C C . THR A 1 104 ? -18.539 -9.747 8.207 1.00 71.81 104 THR A C 1
ATOM 822 O O . THR A 1 104 ? -17.837 -10.697 7.858 1.00 71.81 104 THR A O 1
ATOM 825 N N . ILE A 1 105 ? -19.121 -8.936 7.325 1.00 78.31 105 ILE A N 1
ATOM 826 C CA . ILE A 1 105 ? -18.917 -9.044 5.878 1.00 78.31 105 ILE A CA 1
ATOM 827 C C . ILE A 1 105 ? -17.584 -8.377 5.511 1.00 78.31 105 ILE A C 1
ATOM 829 O O . ILE A 1 105 ? -17.423 -7.164 5.617 1.00 78.31 105 ILE A O 1
ATOM 833 N N . MET A 1 106 ? -16.620 -9.182 5.066 1.00 82.31 106 MET A N 1
ATOM 834 C CA . MET A 1 106 ? -15.369 -8.718 4.458 1.00 82.31 106 MET A CA 1
ATOM 835 C C . MET A 1 106 ? -15.484 -8.826 2.940 1.00 82.31 106 MET A C 1
ATOM 837 O O . MET A 1 106 ? -15.070 -9.821 2.362 1.00 82.31 106 MET A O 1
ATOM 841 N N . ASP A 1 107 ? -16.064 -7.815 2.296 1.00 85.81 107 ASP A N 1
ATOM 842 C CA . ASP A 1 107 ? -16.273 -7.731 0.839 1.00 85.81 107 ASP A CA 1
ATOM 843 C C . ASP A 1 107 ? -15.283 -6.782 0.137 1.00 85.81 107 ASP A C 1
ATOM 845 O O . ASP A 1 107 ? -15.369 -6.552 -1.067 1.00 85.81 107 ASP A O 1
ATOM 849 N N . GLY A 1 108 ? -14.305 -6.259 0.883 1.00 89.00 108 GLY A N 1
ATOM 850 C CA . GLY A 1 108 ? -13.330 -5.280 0.405 1.00 89.00 108 GLY A CA 1
ATOM 851 C C . GLY A 1 108 ? -13.710 -3.830 0.717 1.00 89.00 108 GLY A C 1
ATOM 852 O O . GLY A 1 108 ? -12.840 -2.961 0.638 1.00 89.00 108 GLY A O 1
ATOM 853 N N . ASN A 1 109 ? -14.940 -3.552 1.156 1.00 90.31 109 ASN A N 1
ATOM 854 C CA . ASN A 1 109 ? -15.397 -2.215 1.536 1.00 90.31 109 ASN A CA 1
ATOM 855 C C . ASN A 1 109 ? -15.165 -1.917 3.030 1.00 90.31 109 ASN A C 1
ATOM 857 O O . ASN A 1 109 ? -16.065 -1.515 3.764 1.00 90.31 109 ASN A O 1
ATOM 861 N N . PHE A 1 110 ? -13.936 -2.137 3.499 1.00 90.25 110 PHE A N 1
ATOM 862 C CA . PHE A 1 110 ? -13.559 -1.902 4.892 1.00 90.25 110 PHE A CA 1
ATOM 863 C C . PHE A 1 110 ? -13.017 -0.486 5.118 1.00 90.25 110 PHE A C 1
ATOM 865 O O . PHE A 1 110 ? -12.384 0.124 4.248 1.00 90.25 110 PHE A O 1
ATOM 872 N N . VAL A 1 111 ? -13.195 0.006 6.343 1.00 92.25 111 VAL A N 1
ATOM 873 C CA . VAL A 1 111 ? -12.592 1.254 6.818 1.00 92.25 111 VAL A CA 1
ATOM 874 C C . VAL A 1 111 ? -11.254 0.944 7.490 1.00 92.25 111 VAL A C 1
ATOM 876 O O . VAL A 1 111 ? -11.161 0.056 8.335 1.00 92.25 111 VAL A O 1
ATOM 879 N N . ILE A 1 112 ? -10.202 1.682 7.124 1.00 93.75 112 ILE A N 1
ATOM 880 C CA . ILE A 1 112 ? -8.919 1.638 7.839 1.00 93.75 112 ILE A CA 1
ATOM 881 C C . ILE A 1 112 ? -9.024 2.615 9.007 1.00 93.75 112 ILE A C 1
ATOM 883 O O . ILE A 1 112 ? -8.977 3.824 8.798 1.00 93.75 112 ILE A O 1
ATOM 887 N N . MET A 1 113 ? -9.182 2.086 10.219 1.00 94.69 113 MET A N 1
ATOM 888 C CA . MET A 1 113 ? -9.260 2.902 11.431 1.00 94.69 113 MET A CA 1
ATOM 889 C C . MET A 1 113 ? -7.900 3.508 11.768 1.00 94.69 113 MET A C 1
ATOM 891 O O . MET A 1 113 ? -6.878 2.814 11.711 1.00 94.69 113 MET A O 1
ATOM 895 N N . ASP A 1 114 ? -7.891 4.778 12.167 1.00 95.62 114 ASP A N 1
ATOM 896 C CA . ASP A 1 114 ? -6.696 5.399 12.725 1.00 95.62 114 ASP A CA 1
ATOM 897 C C . ASP A 1 114 ? -6.441 4.936 14.170 1.00 95.62 114 ASP A C 1
ATOM 899 O O . ASP A 1 114 ? -7.245 4.232 14.783 1.00 95.62 114 ASP A O 1
ATOM 903 N N . GLN A 1 115 ? -5.286 5.305 14.722 1.00 96.94 115 GLN A N 1
ATOM 904 C CA . GLN A 1 115 ? -4.903 4.881 16.068 1.00 96.94 115 GLN A CA 1
ATOM 905 C C . GLN A 1 115 ? -5.860 5.408 17.149 1.00 96.94 115 GLN A C 1
ATOM 907 O O . GLN A 1 115 ? -6.101 4.729 18.145 1.00 96.94 115 GLN A O 1
ATOM 912 N N . SER A 1 116 ? -6.395 6.615 16.977 1.00 97.06 116 SER A N 1
ATOM 913 C CA . SER A 1 116 ? -7.292 7.222 17.956 1.00 97.06 116 SER A CA 1
ATOM 914 C C . SER A 1 116 ? -8.641 6.508 17.983 1.00 97.06 116 SER A C 1
ATOM 916 O O . SER A 1 116 ? -9.169 6.244 19.062 1.00 97.06 116 SER A O 1
ATOM 918 N N . ASP A 1 117 ? -9.154 6.123 16.818 1.00 96.69 117 ASP A N 1
ATOM 919 C CA . ASP A 1 117 ? -10.416 5.407 16.671 1.00 96.69 117 ASP A CA 1
ATOM 920 C C . ASP A 1 117 ? -10.294 3.964 17.158 1.00 96.69 117 ASP A C 1
ATOM 922 O O . ASP A 1 117 ? -11.164 3.489 17.886 1.00 96.69 117 ASP A O 1
ATOM 926 N N . GLN A 1 118 ? -9.166 3.300 16.881 1.00 97.00 118 GLN A N 1
ATOM 927 C CA . GLN A 1 118 ? -8.862 1.983 17.453 1.00 97.00 118 GLN A CA 1
ATOM 928 C C . GLN A 1 118 ? -8.871 2.015 18.987 1.00 97.00 118 GLN A C 1
ATOM 930 O O . GLN A 1 118 ? -9.447 1.135 19.625 1.00 97.00 118 GLN A O 1
ATOM 935 N N . LEU A 1 119 ? -8.262 3.037 19.596 1.00 95.94 119 LEU A N 1
ATOM 936 C CA . LEU A 1 119 ? -8.222 3.168 21.054 1.00 95.94 119 LEU A CA 1
ATOM 937 C C . LEU A 1 119 ? -9.597 3.459 21.655 1.00 95.94 119 LEU A C 1
ATOM 939 O O . LEU A 1 119 ? -9.911 2.920 22.716 1.00 95.94 119 LEU A O 1
ATOM 943 N N . LYS A 1 120 ? -10.414 4.296 21.006 1.00 96.12 120 LYS A N 1
ATOM 944 C CA . LYS A 1 120 ? -11.799 4.542 21.439 1.0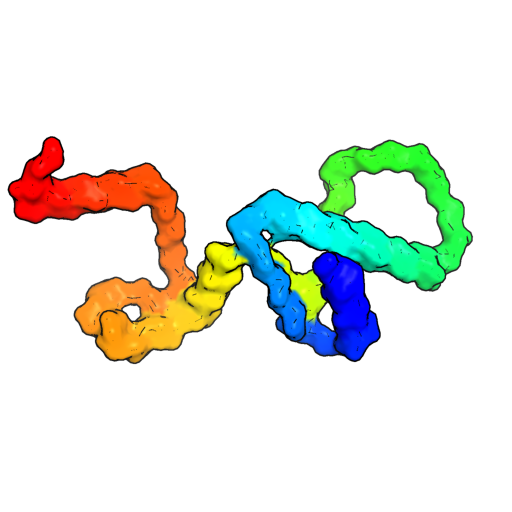0 96.12 120 LYS A CA 1
ATOM 945 C C . LYS A 1 120 ? -12.608 3.250 21.406 1.00 96.12 120 LYS A C 1
ATOM 947 O O . LYS A 1 120 ? -13.197 2.896 22.421 1.00 96.12 120 LYS A O 1
ATOM 952 N N . LEU A 1 121 ? -12.535 2.507 20.301 1.00 95.19 121 LEU A N 1
ATOM 953 C CA . LEU A 1 121 ? -13.244 1.239 20.139 1.00 95.19 121 LEU A CA 1
ATOM 954 C C . LEU A 1 121 ? -12.858 0.228 21.225 1.00 95.19 121 LEU A C 1
ATOM 956 O O . LEU A 1 121 ? -13.725 -0.393 21.830 1.00 95.19 121 LEU A O 1
ATOM 960 N N . ILE A 1 122 ? -11.563 0.085 21.516 1.00 95.94 122 ILE A N 1
ATOM 961 C CA . ILE A 1 122 ? -11.098 -0.820 22.577 1.00 95.94 122 ILE A CA 1
ATOM 962 C C . ILE A 1 122 ? -11.662 -0.400 23.937 1.00 95.94 122 ILE A C 1
ATOM 964 O O . ILE A 1 122 ? -12.132 -1.255 24.683 1.00 95.94 122 ILE A O 1
ATOM 968 N N . LYS A 1 123 ? -11.650 0.897 24.263 1.00 94.94 123 LYS A N 1
ATOM 969 C CA . LYS A 1 123 ? -12.215 1.397 25.525 1.00 94.94 123 LYS A CA 1
ATOM 970 C C . LYS A 1 123 ? -13.706 1.100 25.630 1.00 94.94 123 LYS A C 1
ATOM 972 O O . LYS A 1 123 ? -14.141 0.588 26.653 1.00 94.94 123 LYS A O 1
ATOM 977 N N . GLU A 1 124 ? -14.463 1.362 24.569 1.00 95.44 124 GLU A N 1
ATOM 978 C CA . GLU A 1 124 ? -15.899 1.070 24.513 1.00 95.44 124 GLU A CA 1
ATOM 979 C C . GLU A 1 124 ? -16.179 -0.425 24.713 1.00 95.44 124 GLU A C 1
ATOM 981 O O . GLU A 1 124 ? -17.046 -0.787 25.511 1.00 95.44 124 GLU A O 1
ATOM 986 N N . ILE A 1 125 ? -15.399 -1.299 24.066 1.00 95.12 125 ILE A N 1
ATOM 987 C CA . ILE A 1 125 ? -15.501 -2.753 24.244 1.00 95.12 125 ILE A CA 1
ATOM 988 C C . ILE A 1 125 ? -15.202 -3.142 25.696 1.00 95.12 125 ILE A C 1
ATOM 990 O O . ILE A 1 125 ? -15.981 -3.880 26.296 1.00 95.12 125 ILE A O 1
ATOM 994 N N . LEU A 1 126 ? -14.118 -2.639 26.289 1.00 95.25 126 LEU A N 1
ATOM 995 C CA . LEU A 1 126 ? -13.744 -2.963 27.670 1.00 95.25 126 LEU A CA 1
ATOM 996 C C . LEU A 1 126 ? -14.816 -2.524 28.671 1.00 95.25 126 LEU A C 1
ATOM 998 O O . LEU A 1 126 ? -15.239 -3.330 29.502 1.00 95.25 126 LEU A O 1
ATOM 1002 N N . THR A 1 127 ? -15.335 -1.303 28.529 1.00 95.00 127 THR A N 1
ATOM 1003 C CA . THR A 1 127 ? -16.447 -0.813 29.351 1.00 95.00 127 THR A CA 1
ATOM 1004 C C . THR A 1 127 ? -17.697 -1.675 29.169 1.00 95.00 127 THR A C 1
ATOM 1006 O O . THR A 1 127 ? -18.341 -2.022 30.157 1.00 95.00 127 THR A O 1
ATOM 1009 N N . SER A 1 128 ? -18.023 -2.088 27.937 1.00 94.38 128 SER A N 1
ATOM 1010 C CA . SER A 1 128 ? -19.171 -2.973 27.674 1.00 94.38 128 SER A CA 1
ATOM 1011 C C . SER A 1 128 ? -19.034 -4.355 28.328 1.00 94.38 128 SER A C 1
ATOM 1013 O O . SER A 1 128 ? -20.035 -4.970 28.687 1.00 94.38 128 SER A O 1
ATOM 1015 N N . LEU A 1 129 ? -17.797 -4.818 28.532 1.00 95.00 129 LEU A N 1
ATOM 1016 C CA . LEU A 1 129 ? -17.471 -6.074 29.208 1.00 95.00 129 LEU A CA 1
ATOM 1017 C C . LEU A 1 129 ? -17.347 -5.927 30.735 1.00 95.00 129 LEU A C 1
ATOM 1019 O O . LEU A 1 129 ? -17.061 -6.911 31.415 1.00 95.00 129 LEU A O 1
ATOM 1023 N N . GLY A 1 130 ? -17.553 -4.724 31.284 1.00 92.62 130 GLY A N 1
ATOM 1024 C CA . GLY A 1 130 ? -17.400 -4.449 32.715 1.00 92.62 130 GLY A CA 1
ATOM 1025 C C . GLY A 1 130 ? -15.948 -4.480 33.200 1.00 92.62 130 GLY A C 1
ATOM 1026 O O . GLY A 1 130 ? -15.705 -4.667 34.390 1.00 92.62 130 GLY A O 1
ATOM 1027 N N . ILE A 1 131 ? -14.985 -4.327 32.288 1.00 90.94 131 ILE A N 1
ATOM 1028 C CA . ILE A 1 131 ? -13.561 -4.225 32.605 1.00 90.94 131 ILE A CA 1
ATOM 1029 C C . ILE A 1 131 ? -13.233 -2.736 32.732 1.00 90.94 131 ILE A C 1
ATOM 1031 O O . ILE A 1 131 ? -13.246 -2.012 31.736 1.00 90.94 131 ILE A O 1
ATOM 1035 N N . ASP A 1 132 ? -12.976 -2.285 33.960 1.00 78.75 132 ASP A N 1
ATOM 1036 C CA . ASP A 1 132 ? -12.587 -0.899 34.235 1.00 78.75 132 ASP A CA 1
ATOM 1037 C C . ASP A 1 132 ? -11.093 -0.681 33.935 1.00 78.75 132 ASP A C 1
ATOM 1039 O O . ASP A 1 132 ? -10.285 -1.604 34.098 1.00 78.75 132 ASP A O 1
ATOM 1043 N N . LEU A 1 133 ? -10.743 0.515 33.454 1.00 60.12 133 LEU A N 1
ATOM 1044 C CA . LEU A 1 133 ? -9.406 0.880 32.951 1.00 60.12 133 LEU A CA 1
ATOM 1045 C C . LEU A 1 133 ? -8.641 1.781 33.924 1.00 60.12 133 LEU A C 1
ATOM 1047 O O . LEU A 1 133 ? -9.224 2.792 34.373 1.00 60.12 133 LEU A O 1
#

InterPro domains:
  IPR000212 UvrD-like helicase [PTHR11070] (1-126)
  IPR014016 UvrD-like helicase, ATP-binding domain [PF00580] (1-127)
  IPR027417 P-loop containing nucleoside triphosphate hydrolase [G3DSA:3.40.50.300] (1-133)
  IPR027417 P-loop containing nucleoside triphosphate hydrolase [SSF52540] (1-132)

Secondary structure (DSSP, 8-state):
-HHHHHHHHHH---SS-EEEEESSHHHHHHHHHHHHHHHHHHHHHHS-----------TTSTTS---GGGGGEEEEEHHHHHHHHHHHHHHHHTTSHHHHTSS---SS------HHHHHHHHHHHHHHTT---

pLDDT: mean 79.32, std 18.88, range [32.97, 97.06]

Nearest PDB structures (foldseek):
  5v9x-assembly1_A  TM=8.242E-01  e=1.513E+00  Mycolicibacterium smegmatis
  5h1y-assembly1_A  TM=6.945E-01  e=6.575E+00  Homo sapiens

Organism: NCBI:txid49249

Radius of gyration: 22.4 Å; Cα contacts (8 Å, |Δi|>4): 94; chains: 1; bounding box: 39×50×66 Å

Solvent-accessible surface area (backbone atoms only — not comparable to full-atom values): 8251 Å² total; per-residue (Å²): 110,56,71,56,53,51,53,49,56,76,74,42,89,72,66,65,79,41,78,47,76,30,94,38,67,67,58,31,50,53,50,47,53,54,43,53,58,59,52,52,56,55,55,51,71,72,52,66,94,68,91,77,80,95,68,86,87,61,90,83,72,81,78,80,76,78,59,75,74,57,73,30,45,50,71,33,27,53,68,60,50,52,51,50,50,47,39,70,45,6,70,60,50,40,70,34,79,92,37,58,80,47,96,64,82,44,56,35,88,73,82,86,73,52,74,68,54,51,52,50,53,52,51,53,52,34,52,75,70,70,48,85,133